Protein AF-Q0IUR4-F1 (afdb_monomer)

Solvent-accessible surface area (backbone atoms only — not comparable to full-atom values): 9833 Å² total; per-residue (Å²): 136,84,91,79,75,84,74,81,70,73,49,74,69,51,51,51,42,40,52,51,42,75,66,56,49,88,63,48,77,46,76,43,58,34,30,68,33,42,47,89,52,60,74,61,14,46,55,44,42,49,58,53,51,52,49,52,54,51,47,52,60,75,74,41,72,91,76,83,46,62,64,56,55,48,44,47,62,66,46,51,45,48,54,49,46,39,48,65,75,36,58,77,88,69,35,79,68,57,39,49,39,58,69,57,49,53,54,50,42,45,76,42,48,34,36,76,38,83,69,58,68,66,59,54,50,50,50,42,52,47,42,67,72,76,46,65,81,53,57,38,71,48,76,57,97,65,26,48,33,36,27,45,78,90,42,63,47,32,34,33,41,40,28,25,58,52,71,96,78,82,129

Sequence (171 aa):
MDESGVFDDPSPRDTVLGSIRDMRPAVFVQAVVNGAHGAPFFPTRFREALFFFSALFDMLGATTPEEGSHLRVVLERDVLRRAAVGVIAGEGAERVERPETYRRWQARNRRAGLRQAAVEGDVVEAVRRRVRRRHHEEFVIEEDAGWLLQGWKGRILYAHSAWVVAEDGAH

Radius of gyration: 18.96 Å; Cα contacts (8 Å, |Δi|>4): 218; chains: 1; bounding box: 63×34×55 Å

InterPro domains:
  IPR005202 Transcription factor GRAS [PF0351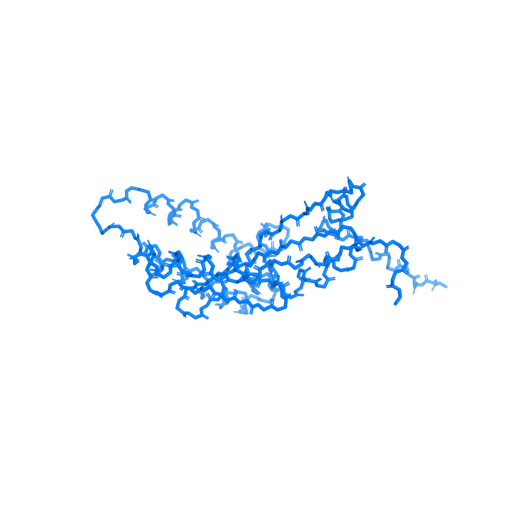4] (10-163)
  IPR005202 Transcription factor GRAS [PS50985] (1-164)
  IPR005202 Transcription factor GRAS [PTHR31636] (14-159)

pLDDT: mean 86.55, std 13.76, range [33.53, 97.44]

Mean predicted aligned error: 7.14 Å

Foldseek 3Di:
DDPDDPPPPQDPLLVVLLVVLVVQDPKDKDKFFAWPLLDQDQVRNLVGLCVLLVQVLVQLVVFPDPPDPPVSVCCVPVPSVVLSCLSNVDHDPSNPDRGHHVVVVVVSSVVSQKDWDADPVVVLVVVVVCCCVPHDNQWDFDDDPRWTFTGGNPDTGMIMTMIGGHPPDDD

Secondary structure (DSSP, 8-state):
--------PPPHHHHHHHHHHHT--S-EEEEEE--STT-SSHHHHHHHHHHHHHHHHHHHHHHS-SS--HHHHHIIIIIIHHHHHHHHH--GGG-------HHHHHHHHHHTTEEEEPPPHHHHHHHHHHHHHHS-TTEEEEEETTEEEEEETTEEEEEEEEEEEPPTT--

Structure (mmCIF, N/CA/C/O backbone):
data_AF-Q0IUR4-F1
#
_entry.id   AF-Q0IUR4-F1
#
loop_
_atom_site.group_PDB
_atom_site.id
_atom_site.type_symbol
_atom_site.label_atom_id
_atom_site.label_alt_id
_atom_site.label_comp_id
_atom_site.label_asym_id
_atom_site.label_entity_id
_atom_site.label_seq_id
_atom_site.pdbx_PDB_ins_code
_atom_site.Cartn_x
_atom_site.Cartn_y
_atom_site.Cartn_z
_atom_site.occupancy
_atom_site.B_iso_or_equiv
_atom_site.auth_seq_id
_atom_site.auth_comp_id
_atom_site.auth_asym_id
_atom_site.auth_atom_id
_atom_site.pdbx_PDB_model_num
ATOM 1 N N . MET A 1 1 ? 40.127 12.843 -17.353 1.00 37.72 1 MET A N 1
ATOM 2 C CA . MET A 1 1 ? 39.837 12.419 -15.965 1.00 37.72 1 MET A CA 1
ATOM 3 C C . MET A 1 1 ? 38.338 12.347 -15.948 1.00 37.72 1 MET A C 1
ATOM 5 O O . MET A 1 1 ? 37.684 13.369 -15.803 1.00 37.72 1 MET A O 1
ATOM 9 N N . ASP A 1 2 ? 37.832 11.184 -16.336 1.00 33.53 2 ASP A N 1
ATOM 10 C CA . ASP A 1 2 ? 36.478 11.064 -16.859 1.00 33.53 2 ASP A CA 1
ATOM 11 C C . ASP A 1 2 ? 35.564 10.643 -15.715 1.00 33.53 2 ASP A C 1
ATOM 13 O O . ASP A 1 2 ? 35.384 9.463 -15.428 1.00 33.53 2 ASP A O 1
ATOM 17 N N . GLU A 1 3 ? 35.014 11.642 -15.030 1.00 46.50 3 GLU A N 1
ATOM 18 C CA . GLU A 1 3 ? 33.843 11.478 -14.177 1.00 46.50 3 GLU A CA 1
ATOM 19 C C . GLU A 1 3 ? 32.594 11.378 -15.065 1.00 46.50 3 GLU A C 1
ATOM 21 O O . GLU A 1 3 ? 31.928 12.368 -15.347 1.00 46.50 3 GLU A O 1
ATOM 26 N N . SER A 1 4 ? 32.267 10.180 -15.546 1.00 48.19 4 SER A N 1
ATOM 27 C CA . SER A 1 4 ? 30.897 9.873 -15.983 1.00 48.19 4 SER A CA 1
ATOM 28 C C . SER A 1 4 ? 30.660 8.367 -15.965 1.00 48.19 4 SER A C 1
ATOM 30 O O . SER A 1 4 ? 30.890 7.644 -16.926 1.00 48.19 4 SER A O 1
ATOM 32 N N . GLY A 1 5 ? 30.212 7.889 -14.812 1.00 43.59 5 GLY A N 1
ATOM 33 C CA . GLY A 1 5 ? 29.879 6.488 -14.608 1.00 43.59 5 GLY A CA 1
ATOM 34 C C . GLY A 1 5 ? 29.239 6.276 -13.250 1.00 43.59 5 GLY A C 1
ATOM 35 O O . GLY A 1 5 ? 29.674 5.410 -12.500 1.00 43.59 5 GLY A O 1
ATOM 36 N N . VAL A 1 6 ? 28.236 7.088 -12.898 1.00 47.56 6 VAL A N 1
ATOM 37 C CA . VAL A 1 6 ? 27.288 6.662 -11.864 1.00 47.56 6 VAL A CA 1
ATOM 38 C C . VAL A 1 6 ? 26.521 5.507 -12.495 1.00 47.56 6 VAL A C 1
ATOM 40 O O . VAL A 1 6 ? 25.580 5.721 -13.256 1.00 47.56 6 VAL A O 1
ATOM 43 N N . PHE A 1 7 ? 27.000 4.285 -12.271 1.00 48.22 7 PHE A N 1
ATOM 44 C CA . PHE A 1 7 ? 26.200 3.095 -12.497 1.00 48.22 7 PHE A CA 1
ATOM 45 C C . PHE A 1 7 ? 24.966 3.253 -11.608 1.00 48.22 7 PHE A C 1
ATOM 47 O O . PHE A 1 7 ? 25.074 3.287 -10.382 1.00 48.22 7 PHE A O 1
ATOM 54 N N . ASP A 1 8 ? 23.812 3.472 -12.233 1.00 59.50 8 ASP A N 1
ATOM 55 C CA . ASP A 1 8 ? 22.516 3.503 -11.561 1.00 59.50 8 ASP A CA 1
ATOM 56 C C . ASP A 1 8 ? 22.181 2.048 -11.209 1.00 59.50 8 ASP A C 1
ATOM 58 O O . ASP A 1 8 ? 21.451 1.360 -11.925 1.00 59.50 8 ASP A O 1
ATOM 62 N N . ASP A 1 9 ? 22.859 1.528 -10.181 1.00 74.88 9 ASP A N 1
ATOM 63 C CA . ASP A 1 9 ? 22.673 0.155 -9.733 1.00 74.88 9 ASP A CA 1
ATOM 64 C C . ASP A 1 9 ? 21.186 -0.056 -9.415 1.00 74.88 9 ASP A C 1
ATOM 66 O O . ASP A 1 9 ? 20.574 0.764 -8.714 1.00 74.88 9 ASP A O 1
ATOM 70 N N . PRO A 1 10 ? 20.572 -1.143 -9.917 1.00 81.00 10 PRO A N 1
ATOM 71 C CA . PRO A 1 10 ? 19.159 -1.390 -9.700 1.00 81.00 10 PRO A CA 1
ATOM 72 C C . PRO A 1 10 ? 18.879 -1.448 -8.200 1.00 81.00 10 PRO A C 1
ATOM 74 O O . PRO A 1 10 ? 19.539 -2.168 -7.444 1.00 81.00 10 PRO A O 1
ATOM 77 N N . SER A 1 11 ? 17.875 -0.692 -7.746 1.00 89.62 11 SER A N 1
ATOM 78 C CA . SER A 1 11 ? 17.495 -0.738 -6.336 1.00 89.62 11 SER A CA 1
ATOM 79 C C . SER A 1 11 ? 17.018 -2.154 -5.976 1.00 89.62 11 SER A C 1
ATOM 81 O O . SER A 1 11 ? 16.515 -2.865 -6.849 1.00 89.62 11 SER A O 1
ATOM 83 N N . PRO A 1 12 ? 17.051 -2.578 -4.698 1.00 91.62 12 PRO A N 1
ATOM 84 C CA . PRO A 1 12 ? 16.584 -3.915 -4.317 1.00 91.62 12 PRO A CA 1
ATOM 85 C C . PRO A 1 12 ? 15.160 -4.240 -4.799 1.00 91.62 12 PRO A C 1
ATOM 87 O O . PRO A 1 12 ? 14.850 -5.385 -5.115 1.00 91.62 12 PRO A O 1
ATOM 90 N N . ARG A 1 13 ? 14.293 -3.223 -4.909 1.00 92.88 13 ARG A N 1
ATOM 91 C CA . ARG A 1 13 ? 12.943 -3.356 -5.479 1.00 92.88 13 ARG A CA 1
ATOM 92 C C . ARG A 1 13 ? 12.975 -3.677 -6.971 1.00 92.88 13 ARG A C 1
ATOM 94 O O . ARG A 1 13 ? 12.175 -4.488 -7.420 1.00 92.88 13 ARG A O 1
ATOM 101 N N . ASP A 1 14 ? 13.881 -3.056 -7.719 1.00 94.69 14 ASP A N 1
ATOM 102 C CA . ASP A 1 14 ? 14.038 -3.300 -9.155 1.00 94.69 14 ASP A CA 1
ATOM 103 C C . ASP A 1 14 ? 14.630 -4.689 -9.402 1.00 94.69 14 ASP A C 1
ATOM 105 O O . ASP A 1 14 ? 14.135 -5.408 -10.263 1.00 94.69 14 ASP A O 1
ATOM 109 N N . THR A 1 15 ? 15.588 -5.125 -8.578 1.00 95.62 15 THR A N 1
ATOM 110 C CA . THR A 1 15 ? 16.140 -6.490 -8.625 1.00 95.62 15 THR A CA 1
ATOM 111 C C . THR A 1 15 ? 15.070 -7.555 -8.373 1.00 95.62 15 THR A C 1
ATOM 113 O O . THR A 1 15 ? 14.997 -8.548 -9.100 1.00 95.62 15 THR A O 1
ATOM 116 N N . VAL A 1 16 ? 14.196 -7.347 -7.379 1.00 95.88 16 VAL A N 1
ATOM 117 C CA . VAL A 1 16 ? 13.071 -8.260 -7.107 1.00 95.88 16 VAL A CA 1
ATOM 118 C C . VAL A 1 16 ? 12.093 -8.294 -8.281 1.00 95.88 16 VAL A C 1
ATOM 120 O O . VAL A 1 16 ? 11.692 -9.376 -8.702 1.00 95.88 16 VAL A O 1
ATOM 123 N N . LEU A 1 17 ? 11.725 -7.140 -8.845 1.00 96.69 17 LEU A N 1
ATOM 124 C CA . LEU A 1 17 ? 10.817 -7.095 -9.995 1.00 96.69 17 LEU A CA 1
ATOM 125 C C . LEU A 1 17 ? 11.432 -7.720 -11.253 1.00 96.69 17 LEU A C 1
ATOM 127 O O . LEU A 1 17 ? 10.730 -8.427 -11.972 1.00 96.69 17 LEU A O 1
ATOM 131 N N . GLY A 1 18 ? 12.733 -7.525 -11.488 1.00 95.69 18 GLY A N 1
ATOM 132 C CA . GLY A 1 18 ? 13.474 -8.207 -12.550 1.00 95.69 18 GLY A CA 1
ATOM 133 C C . GLY A 1 18 ? 13.448 -9.724 -12.370 1.00 95.69 18 GLY A C 1
ATOM 134 O O . GLY A 1 18 ? 13.094 -10.445 -13.295 1.00 95.69 18 GLY A O 1
ATOM 135 N N . SER A 1 19 ? 13.678 -10.203 -11.144 1.00 96.94 19 SER A N 1
ATOM 136 C CA . SER A 1 19 ? 13.577 -11.634 -10.820 1.00 96.94 19 SER A CA 1
ATOM 137 C C . SER A 1 19 ? 12.162 -12.178 -11.060 1.00 96.94 19 SER A C 1
ATOM 139 O O . SER A 1 19 ? 11.996 -13.270 -11.596 1.00 96.94 19 SER A O 1
ATOM 141 N N . ILE A 1 20 ? 11.123 -11.412 -10.704 1.00 96.88 20 ILE A N 1
ATOM 142 C CA . ILE A 1 20 ? 9.721 -11.772 -10.973 1.00 96.88 20 ILE A CA 1
ATOM 143 C C . ILE A 1 20 ? 9.450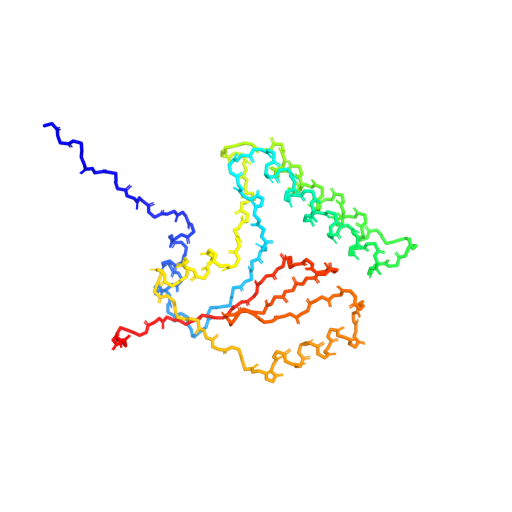 -11.869 -12.473 1.00 96.88 20 ILE A C 1
ATOM 145 O O . ILE A 1 20 ? 8.818 -12.830 -12.907 1.00 96.88 20 ILE A O 1
ATOM 149 N N . ARG A 1 21 ? 9.940 -10.913 -13.268 1.00 96.25 21 ARG A N 1
ATOM 150 C CA . ARG A 1 21 ? 9.846 -10.972 -14.730 1.00 96.25 21 ARG A CA 1
ATOM 151 C C . ARG A 1 21 ? 10.523 -12.236 -15.266 1.00 96.25 21 ARG A C 1
ATOM 153 O O . ARG A 1 21 ? 9.922 -12.945 -16.070 1.00 96.25 21 ARG A O 1
ATOM 160 N N . ASP A 1 22 ? 11.731 -12.537 -14.799 1.00 96.00 22 ASP A N 1
ATOM 161 C CA . ASP A 1 22 ? 12.539 -13.657 -15.292 1.00 96.00 22 ASP A CA 1
ATOM 162 C C . ASP A 1 22 ? 11.931 -15.027 -14.935 1.00 96.00 22 ASP A C 1
ATOM 164 O O . ASP A 1 22 ? 12.071 -15.980 -15.699 1.00 96.00 22 ASP A O 1
ATOM 168 N N . MET A 1 23 ? 11.166 -15.119 -13.839 1.00 96.69 23 MET A N 1
ATOM 169 C CA . MET A 1 23 ? 10.364 -16.308 -13.504 1.00 96.69 23 MET A CA 1
ATOM 170 C C . MET A 1 23 ? 9.193 -16.558 -14.471 1.00 96.69 23 MET A C 1
ATOM 172 O O . MET A 1 23 ? 8.636 -17.654 -14.471 1.00 96.69 23 MET A O 1
ATOM 176 N N . ARG A 1 24 ? 8.796 -15.560 -15.273 1.00 95.19 24 ARG A N 1
ATOM 177 C CA . ARG A 1 24 ? 7.669 -15.607 -16.224 1.00 95.19 24 ARG A CA 1
ATOM 178 C C . ARG A 1 24 ? 6.371 -16.185 -15.630 1.00 95.19 24 ARG A C 1
ATOM 180 O O . ARG A 1 24 ? 5.811 -17.132 -16.188 1.00 95.19 24 ARG A O 1
ATOM 187 N N . PRO A 1 25 ? 5.859 -15.633 -14.512 1.00 95.69 25 PRO A N 1
ATOM 188 C CA . PRO A 1 25 ? 4.593 -16.083 -13.950 1.00 95.69 25 PRO A CA 1
ATOM 189 C C . PRO A 1 25 ? 3.443 -15.815 -14.926 1.00 95.69 25 PRO A C 1
ATOM 191 O O . PRO A 1 25 ? 3.444 -14.807 -15.634 1.00 95.69 25 PRO A O 1
ATOM 194 N N . ALA A 1 26 ? 2.420 -16.675 -14.903 1.00 95.31 26 ALA A N 1
ATOM 195 C CA . ALA A 1 26 ? 1.194 -16.442 -15.667 1.00 95.31 26 ALA A CA 1
ATOM 196 C C . ALA A 1 26 ? 0.520 -15.121 -15.258 1.00 95.31 26 ALA A C 1
ATOM 198 O O . ALA A 1 26 ? 0.069 -14.371 -16.116 1.00 95.31 26 ALA A O 1
ATOM 199 N N . VAL A 1 27 ? 0.489 -14.831 -13.950 1.00 94.94 27 VAL A N 1
ATOM 200 C CA . VAL A 1 27 ? 0.052 -13.555 -13.370 1.00 94.94 27 VAL A CA 1
ATOM 201 C C . VAL A 1 27 ? 0.857 -13.281 -12.096 1.00 94.94 27 VAL A C 1
ATOM 203 O O . VAL A 1 27 ? 1.026 -14.164 -11.257 1.00 94.94 27 VAL A O 1
ATOM 206 N N . PHE A 1 28 ? 1.313 -12.044 -11.921 1.00 96.25 28 PHE A N 1
ATOM 207 C CA . PHE A 1 28 ? 1.867 -11.507 -10.682 1.00 96.25 28 PHE A CA 1
ATOM 208 C C . PHE A 1 28 ? 0.855 -10.548 -10.044 1.00 96.25 28 PHE A C 1
ATOM 210 O O . PHE A 1 28 ? 0.550 -9.495 -10.602 1.00 96.25 28 PHE A O 1
ATOM 217 N N . VAL A 1 29 ? 0.328 -10.906 -8.872 1.00 95.62 29 VAL A N 1
ATOM 218 C CA . VAL A 1 29 ? -0.573 -10.042 -8.097 1.00 95.62 29 VAL A CA 1
ATOM 219 C C . VAL A 1 29 ? 0.242 -9.267 -7.071 1.00 95.62 29 VAL A C 1
ATOM 221 O O . VAL A 1 29 ? 0.957 -9.855 -6.261 1.00 95.62 29 VAL A O 1
ATOM 224 N N . GLN A 1 30 ? 0.112 -7.945 -7.087 1.00 95.94 30 GLN A N 1
ATOM 225 C CA . GLN A 1 30 ? 0.832 -7.049 -6.199 1.00 95.94 30 GLN A CA 1
ATOM 226 C C . GLN A 1 30 ? -0.141 -6.305 -5.285 1.00 95.94 30 GLN A C 1
ATOM 228 O O . GLN A 1 30 ? -1.082 -5.670 -5.755 1.00 95.94 30 GLN A O 1
ATOM 233 N N . ALA A 1 31 ? 0.125 -6.338 -3.980 1.00 95.69 31 ALA A N 1
ATOM 234 C CA . ALA A 1 31 ? -0.531 -5.500 -2.984 1.00 95.69 31 ALA A CA 1
ATOM 235 C C . ALA A 1 31 ? 0.518 -4.595 -2.334 1.00 95.69 31 ALA A C 1
ATOM 237 O O . ALA A 1 31 ? 1.573 -5.069 -1.913 1.00 95.69 31 ALA A O 1
ATOM 238 N N . VAL A 1 32 ? 0.242 -3.295 -2.264 1.00 95.12 32 VAL A N 1
ATOM 239 C CA . VAL A 1 32 ? 1.171 -2.311 -1.698 1.00 95.12 32 VAL A CA 1
ATOM 240 C C . VAL A 1 32 ? 0.473 -1.425 -0.680 1.00 95.12 32 VAL A C 1
ATOM 242 O O . VAL A 1 32 ? -0.689 -1.054 -0.848 1.00 95.12 32 VAL A O 1
ATOM 245 N N . VAL A 1 33 ? 1.211 -1.044 0.363 1.00 93.75 33 VAL A N 1
ATOM 246 C CA . VAL A 1 33 ? 0.839 0.088 1.216 1.00 93.75 33 VAL A CA 1
ATOM 247 C C . VAL A 1 33 ? 0.988 1.358 0.388 1.00 93.75 33 VAL A C 1
ATOM 249 O O . VAL A 1 33 ? 2.078 1.666 -0.097 1.00 93.75 33 VAL A O 1
ATOM 252 N N . ASN A 1 34 ? -0.103 2.100 0.229 1.00 92.88 34 ASN A N 1
ATOM 253 C CA . ASN A 1 34 ? -0.099 3.365 -0.481 1.00 92.88 34 ASN A CA 1
ATOM 254 C C . ASN A 1 34 ? 0.229 4.503 0.491 1.00 92.88 34 ASN A C 1
ATOM 256 O O . ASN A 1 34 ? -0.606 4.918 1.293 1.00 92.88 34 ASN A O 1
ATOM 260 N N . GLY A 1 35 ? 1.446 5.037 0.406 1.00 86.12 35 GLY A N 1
ATOM 261 C CA . GLY A 1 35 ? 1.871 6.119 1.287 1.00 86.12 35 GLY A CA 1
ATOM 262 C C . GLY A 1 35 ? 3.025 6.938 0.728 1.00 86.12 35 GLY A C 1
ATOM 263 O O . GLY A 1 35 ? 3.894 6.423 0.031 1.00 86.12 35 GLY A O 1
ATOM 264 N N . ALA A 1 36 ? 3.039 8.230 1.061 1.00 79.81 36 ALA A N 1
ATOM 265 C CA . ALA A 1 36 ? 4.149 9.141 0.775 1.00 79.81 36 ALA A CA 1
ATOM 266 C C . ALA A 1 36 ? 5.104 9.317 1.975 1.00 79.81 36 ALA A C 1
ATOM 268 O O . ALA A 1 36 ? 6.093 10.044 1.885 1.00 79.81 36 ALA A O 1
ATOM 269 N N . HIS A 1 37 ? 4.868 8.610 3.085 1.00 76.56 37 HIS A N 1
ATOM 270 C CA . HIS A 1 37 ? 5.722 8.642 4.277 1.00 76.56 37 HIS A CA 1
ATOM 271 C C . HIS A 1 37 ? 7.047 7.862 4.122 1.00 76.56 37 HIS A C 1
ATOM 273 O O . HIS A 1 37 ? 7.792 7.698 5.081 1.00 76.56 37 HIS A O 1
ATOM 279 N N . GLY A 1 38 ? 7.406 7.447 2.903 1.00 73.81 38 GLY A N 1
ATOM 280 C CA . GLY A 1 38 ? 8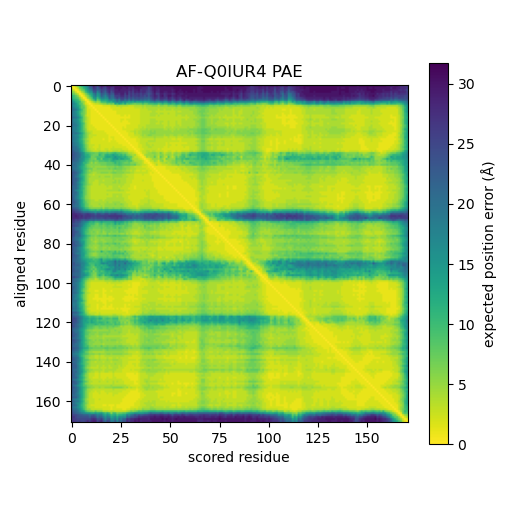.785 7.103 2.536 1.00 73.81 38 GLY A CA 1
ATOM 281 C C . GLY A 1 38 ? 9.683 8.319 2.242 1.00 73.81 38 GLY A C 1
ATOM 282 O O . GLY A 1 38 ? 10.858 8.133 1.920 1.00 73.81 38 GLY A O 1
ATOM 283 N N . ALA A 1 39 ? 9.151 9.548 2.312 1.00 78.94 39 ALA A N 1
ATOM 284 C CA . ALA A 1 39 ? 9.868 10.776 1.967 1.00 78.94 39 ALA A CA 1
ATOM 285 C C . ALA A 1 39 ? 11.146 11.002 2.810 1.00 78.94 39 ALA A C 1
ATOM 287 O O . ALA A 1 39 ? 11.166 10.709 4.012 1.00 78.94 39 ALA A O 1
ATOM 288 N N . PRO A 1 40 ? 12.214 11.569 2.211 1.00 79.19 40 PRO A N 1
ATOM 289 C CA . PRO A 1 40 ? 13.466 11.829 2.921 1.00 79.19 40 PRO A CA 1
ATOM 290 C C . PRO A 1 40 ? 13.316 12.936 3.974 1.00 79.19 40 PRO A C 1
ATOM 292 O O . PRO A 1 40 ? 13.932 12.861 5.032 1.00 79.19 40 PRO A O 1
ATOM 295 N N . PHE A 1 41 ? 12.457 13.927 3.724 1.00 84.19 41 PHE A N 1
ATOM 296 C CA . PHE A 1 41 ? 12.290 15.087 4.594 1.00 84.19 41 PHE A CA 1
ATOM 297 C C . PHE A 1 41 ? 11.338 14.799 5.766 1.00 84.19 41 PHE A C 1
ATOM 299 O O . PHE A 1 41 ? 10.182 14.418 5.550 1.00 84.19 41 PHE A O 1
ATOM 306 N N . PHE A 1 42 ? 11.817 14.998 7.001 1.00 86.12 42 PHE A N 1
ATOM 307 C CA . PHE A 1 42 ? 11.105 14.610 8.226 1.00 86.12 42 PHE A CA 1
ATOM 308 C C . PHE A 1 42 ? 9.716 15.257 8.370 1.00 86.12 42 PHE A C 1
ATOM 310 O O . PHE A 1 42 ? 8.764 14.502 8.539 1.00 86.12 42 PHE A O 1
ATOM 317 N N . PRO A 1 43 ? 9.520 16.587 8.239 1.00 89.69 43 PRO A N 1
ATOM 318 C CA . PRO A 1 43 ? 8.190 17.192 8.384 1.00 89.69 43 PRO A CA 1
ATOM 319 C C . PRO A 1 43 ? 7.131 16.607 7.442 1.00 89.69 43 PRO A C 1
ATOM 321 O O . PRO A 1 43 ? 6.014 16.309 7.865 1.00 89.69 43 PRO A O 1
ATOM 324 N N . THR A 1 44 ? 7.485 16.389 6.171 1.00 87.12 44 THR A N 1
ATOM 325 C CA . THR A 1 44 ? 6.591 15.748 5.198 1.00 87.12 44 THR A CA 1
ATOM 326 C C . THR A 1 44 ? 6.300 14.314 5.613 1.00 87.12 44 THR A C 1
ATOM 328 O O . THR A 1 44 ? 5.141 13.917 5.680 1.00 87.12 44 THR A O 1
ATOM 331 N N . ARG A 1 45 ? 7.341 13.544 5.946 1.00 87.38 45 ARG A N 1
ATOM 332 C CA . ARG A 1 45 ? 7.200 12.154 6.382 1.00 87.38 45 ARG A CA 1
ATOM 333 C C . ARG A 1 45 ? 6.318 12.024 7.622 1.00 87.38 45 ARG A C 1
ATOM 335 O O . ARG A 1 45 ? 5.395 11.219 7.605 1.00 87.38 45 ARG A O 1
ATOM 342 N N . PHE A 1 46 ? 6.575 12.820 8.657 1.00 89.62 46 PHE A N 1
ATOM 343 C CA . PHE A 1 46 ? 5.819 12.826 9.905 1.00 89.62 46 PHE A CA 1
ATOM 344 C C . PHE A 1 46 ? 4.342 13.119 9.652 1.00 89.62 46 PHE A C 1
ATOM 346 O O . PHE A 1 46 ? 3.484 12.370 10.110 1.00 89.62 46 PHE A O 1
ATOM 353 N N . ARG A 1 47 ? 4.041 14.157 8.862 1.00 91.44 47 ARG A N 1
ATOM 354 C CA . ARG A 1 47 ? 2.663 14.514 8.513 1.00 91.44 47 ARG A CA 1
ATOM 355 C C . ARG A 1 47 ? 1.947 13.380 7.776 1.00 91.44 47 ARG A C 1
ATOM 357 O O . ARG A 1 47 ? 0.829 13.024 8.136 1.00 91.44 47 ARG A O 1
ATOM 364 N N . GLU A 1 48 ? 2.581 12.800 6.759 1.00 91.06 48 GLU A N 1
ATOM 365 C CA . GLU A 1 48 ? 1.983 11.700 5.992 1.00 91.06 48 GLU A CA 1
ATOM 366 C C . GLU A 1 48 ? 1.829 10.420 6.831 1.00 91.06 48 GLU A C 1
ATOM 368 O O . GLU A 1 48 ? 0.838 9.706 6.678 1.00 91.06 48 GLU A O 1
ATOM 373 N N . ALA A 1 49 ? 2.775 10.135 7.731 1.00 91.19 49 ALA A N 1
ATOM 374 C CA . ALA A 1 49 ? 2.699 9.005 8.653 1.00 91.19 49 ALA A CA 1
ATOM 375 C C . ALA A 1 49 ? 1.554 9.199 9.652 1.00 91.19 49 ALA A C 1
ATOM 377 O O . ALA A 1 49 ? 0.739 8.297 9.816 1.00 91.19 49 ALA A O 1
ATOM 378 N N . LEU A 1 50 ? 1.445 10.388 10.256 1.00 92.19 50 LEU A N 1
ATOM 379 C CA . LEU A 1 50 ? 0.368 10.732 11.181 1.00 92.19 50 LEU A CA 1
ATOM 380 C C . LEU A 1 50 ? -0.995 10.477 10.537 1.00 92.19 50 LEU A C 1
ATOM 382 O O . LEU A 1 50 ? -1.783 9.713 11.078 1.00 92.19 50 LEU A O 1
ATOM 386 N N . PHE A 1 51 ? -1.247 11.023 9.345 1.00 92.88 51 PHE A N 1
ATOM 387 C CA . PHE A 1 51 ? -2.528 10.807 8.672 1.00 92.88 51 PHE A CA 1
ATOM 388 C C . PHE A 1 51 ? -2.789 9.344 8.299 1.00 92.88 51 PHE A C 1
ATOM 390 O O . PHE A 1 51 ? -3.930 8.891 8.379 1.00 92.88 51 PHE A O 1
ATOM 397 N N . PHE A 1 52 ? -1.758 8.610 7.879 1.00 93.56 52 PHE A N 1
ATOM 398 C CA . PHE A 1 52 ? -1.889 7.196 7.541 1.00 93.56 52 PHE A CA 1
ATOM 399 C C . PHE A 1 52 ? -2.240 6.351 8.772 1.00 93.56 52 PHE A C 1
ATOM 401 O O . PHE A 1 52 ? -3.223 5.612 8.751 1.00 93.56 52 PHE A O 1
ATOM 408 N N . PHE A 1 53 ? -1.486 6.493 9.864 1.00 93.44 53 PHE A N 1
ATOM 409 C CA . PHE A 1 53 ? -1.737 5.728 11.082 1.00 93.44 53 PHE A CA 1
ATOM 410 C C . PHE A 1 53 ? -3.030 6.166 11.767 1.00 93.44 53 PHE A C 1
ATOM 412 O O . PHE A 1 53 ? -3.793 5.298 12.171 1.00 93.44 53 PHE A O 1
ATOM 419 N N . SER A 1 54 ? -3.352 7.462 11.820 1.00 94.19 54 SER A N 1
ATOM 420 C CA . SER A 1 54 ? -4.641 7.927 12.348 1.00 94.19 54 SER A CA 1
ATOM 421 C C . SER A 1 54 ? -5.825 7.272 11.636 1.00 94.19 54 SER A C 1
ATOM 423 O O . SER A 1 54 ? -6.758 6.847 12.307 1.00 94.19 54 SER A O 1
ATOM 425 N N . ALA A 1 55 ? -5.773 7.116 10.308 1.00 95.56 55 ALA A N 1
ATOM 426 C CA . ALA A 1 55 ? -6.821 6.415 9.567 1.00 95.56 55 ALA A CA 1
ATOM 427 C C . ALA A 1 55 ? -6.912 4.922 9.932 1.00 95.56 55 ALA A C 1
ATOM 429 O O . ALA A 1 55 ? -8.014 4.392 10.028 1.00 95.56 55 ALA A O 1
ATOM 430 N N . LEU A 1 56 ? -5.784 4.243 10.177 1.00 94.56 56 LEU A N 1
ATOM 431 C CA . LEU A 1 56 ? -5.784 2.842 10.618 1.00 94.56 56 LEU A CA 1
ATOM 432 C C . LEU A 1 56 ? -6.322 2.672 12.045 1.00 94.56 56 LEU A C 1
ATOM 434 O O . LEU A 1 56 ? -7.093 1.750 12.292 1.00 94.56 56 LEU A O 1
ATOM 438 N N . PHE A 1 57 ? -5.947 3.554 12.974 1.00 93.50 57 PHE A N 1
ATOM 439 C CA . PHE A 1 57 ? -6.469 3.535 14.344 1.00 93.50 57 PHE A CA 1
ATOM 440 C C . PHE A 1 57 ? -7.972 3.848 14.381 1.00 93.50 57 PHE A C 1
ATOM 442 O O . PHE A 1 57 ? -8.719 3.161 15.073 1.00 93.50 57 PHE A O 1
ATOM 449 N N . ASP A 1 58 ? -8.429 4.835 13.605 1.00 94.94 58 ASP A N 1
ATOM 450 C CA . ASP A 1 58 ? -9.854 5.163 13.472 1.00 94.94 58 ASP A CA 1
ATOM 451 C C . ASP A 1 58 ? -10.646 4.005 12.839 1.00 94.94 58 ASP A C 1
ATOM 453 O O . ASP A 1 58 ? -11.691 3.623 13.364 1.00 94.94 58 ASP A O 1
ATOM 457 N N . MET A 1 59 ? -10.108 3.369 11.788 1.00 94.38 59 MET A N 1
ATOM 458 C CA . MET A 1 59 ? -10.686 2.157 11.194 1.00 94.38 59 MET A CA 1
ATOM 459 C C . MET A 1 59 ? -10.833 1.045 12.231 1.00 94.38 59 MET A C 1
ATOM 461 O O . MET A 1 59 ? -11.933 0.535 12.416 1.00 94.38 59 MET A O 1
ATOM 465 N N . LEU A 1 60 ? -9.755 0.681 12.936 1.00 91.88 60 LEU A N 1
ATOM 466 C CA . LEU A 1 60 ? -9.809 -0.372 13.954 1.00 91.88 60 LEU A CA 1
ATOM 467 C C . LEU A 1 60 ? -10.806 -0.039 15.066 1.00 91.88 60 LEU A C 1
ATOM 469 O O . LEU A 1 60 ? -11.481 -0.947 15.556 1.00 91.88 60 LEU A O 1
ATOM 473 N N . GLY A 1 61 ? -10.916 1.239 15.435 1.00 90.69 61 GLY A N 1
ATOM 474 C CA . GLY A 1 61 ? -11.903 1.724 16.391 1.00 90.69 61 GLY A CA 1
ATOM 475 C C . GLY A 1 61 ? -13.342 1.520 15.939 1.00 90.69 61 GLY A C 1
ATOM 476 O O . GLY A 1 61 ? -14.157 1.064 16.730 1.00 90.69 61 GLY A O 1
ATOM 477 N N . ALA A 1 62 ? -13.633 1.794 14.671 1.00 91.75 62 ALA A N 1
ATOM 478 C CA . ALA A 1 62 ? -14.975 1.676 14.112 1.00 91.75 62 ALA A CA 1
ATOM 479 C C . ALA A 1 62 ? -15.360 0.238 13.720 1.00 91.75 62 ALA A C 1
ATOM 481 O O . ALA A 1 62 ? -16.539 -0.105 13.683 1.00 91.75 62 ALA A O 1
ATOM 482 N N . THR A 1 63 ? -14.386 -0.615 13.388 1.00 90.19 63 THR A N 1
ATOM 483 C CA . THR A 1 63 ? -14.652 -1.963 12.854 1.00 90.19 63 THR A CA 1
ATOM 484 C C . THR A 1 63 ? -14.500 -3.080 13.877 1.00 90.19 63 THR A C 1
ATOM 486 O O . THR A 1 63 ? -14.779 -4.234 13.553 1.00 90.19 63 THR A O 1
ATOM 489 N N . THR A 1 64 ? -14.023 -2.776 15.084 1.00 86.44 64 THR A N 1
ATOM 490 C CA . THR A 1 64 ? -13.804 -3.777 16.133 1.00 86.44 64 THR A CA 1
ATOM 491 C C . THR A 1 64 ? -14.751 -3.528 17.304 1.00 86.44 64 THR A C 1
ATOM 493 O O . THR A 1 64 ? -14.878 -2.377 17.710 1.00 86.44 64 THR A O 1
ATOM 496 N N . PRO A 1 65 ? -15.380 -4.569 17.886 1.00 78.12 65 PRO A N 1
ATOM 497 C CA . PRO A 1 65 ? -16.241 -4.405 19.056 1.00 78.12 65 PRO A CA 1
ATOM 498 C C . PRO A 1 65 ? -15.526 -3.680 20.206 1.00 78.12 65 PRO A C 1
ATOM 500 O O . PRO A 1 65 ? -14.348 -3.944 20.468 1.00 78.12 65 PRO A O 1
ATOM 503 N N . GLU A 1 66 ? -16.244 -2.781 20.883 1.00 67.56 66 GLU A N 1
ATOM 504 C CA . GLU A 1 66 ? -15.709 -1.911 21.944 1.00 67.56 66 GLU A CA 1
ATOM 505 C C . GLU A 1 66 ? -15.265 -2.686 23.197 1.00 67.56 66 GLU A C 1
ATOM 507 O O . GLU A 1 66 ? -14.328 -2.275 23.881 1.00 67.56 66 GLU A O 1
ATOM 512 N N . GLU A 1 67 ? -15.869 -3.842 23.478 1.00 58.50 67 GLU A N 1
ATOM 513 C CA . GLU A 1 67 ? -15.603 -4.612 24.693 1.00 58.50 67 GLU A CA 1
ATOM 514 C C . GLU A 1 67 ? -14.640 -5.781 24.436 1.00 58.50 67 GLU A C 1
ATOM 516 O O . GLU A 1 67 ? -14.921 -6.714 23.686 1.00 58.50 67 GLU A O 1
ATOM 521 N N . GLY A 1 68 ? -13.479 -5.754 25.099 1.00 59.31 68 GLY A N 1
ATOM 522 C CA . GLY A 1 68 ? -12.657 -6.951 25.312 1.00 59.31 68 GLY A CA 1
ATOM 523 C C . GLY A 1 68 ? -11.893 -7.496 24.102 1.00 59.31 68 GLY A C 1
ATOM 524 O O . GLY A 1 68 ? -11.343 -8.596 24.189 1.00 59.31 68 GLY A O 1
ATOM 525 N N . SER A 1 69 ? -11.794 -6.761 22.989 1.00 74.62 69 SER A N 1
ATOM 526 C CA . SER A 1 69 ? -10.985 -7.203 21.846 1.00 74.62 69 SER A CA 1
ATOM 527 C C . SER A 1 69 ? -9.487 -7.119 22.157 1.00 74.62 69 SER A C 1
ATOM 529 O O . SER A 1 69 ? -8.796 -6.157 21.815 1.00 74.62 69 SER A O 1
ATOM 531 N N . HIS A 1 70 ? -8.954 -8.173 22.780 1.00 84.31 70 HIS A N 1
ATOM 532 C CA . HIS A 1 70 ? -7.513 -8.380 22.940 1.00 84.31 70 HIS A CA 1
ATOM 533 C C . HIS A 1 70 ? -6.785 -8.260 21.592 1.00 84.31 70 HIS A C 1
ATOM 535 O O . HIS A 1 70 ? -5.685 -7.717 21.518 1.00 84.31 70 HIS A O 1
ATOM 541 N N . LEU A 1 71 ? -7.444 -8.686 20.508 1.00 85.00 71 LEU A N 1
ATOM 542 C CA . LEU A 1 71 ? -6.930 -8.572 19.150 1.00 85.00 71 LEU A CA 1
ATOM 543 C C . LEU A 1 71 ? -6.690 -7.115 18.734 1.00 85.00 71 LEU A C 1
ATOM 545 O O . LEU A 1 71 ? -5.638 -6.826 18.171 1.00 85.00 71 LEU A O 1
ATOM 549 N N . ARG A 1 72 ? -7.611 -6.189 19.042 1.00 87.62 72 ARG A N 1
ATOM 550 C CA . ARG A 1 72 ? -7.424 -4.758 18.746 1.00 87.62 72 ARG A CA 1
ATOM 551 C C . ARG A 1 72 ? -6.187 -4.212 19.446 1.00 87.62 72 ARG A C 1
ATOM 553 O O . ARG A 1 72 ? -5.347 -3.598 18.799 1.00 87.62 72 ARG A O 1
ATOM 560 N N . VAL A 1 73 ? -6.050 -4.492 20.742 1.00 87.75 73 VAL A N 1
ATOM 561 C CA . VAL A 1 73 ? -4.905 -4.033 21.542 1.00 87.75 73 VAL A CA 1
ATOM 562 C C . VAL A 1 73 ? -3.594 -4.579 20.980 1.00 87.75 73 VAL A C 1
ATOM 564 O O . VAL A 1 73 ? -2.622 -3.836 20.866 1.00 87.75 73 VAL A O 1
ATOM 567 N N . VAL A 1 74 ? -3.558 -5.856 20.592 1.00 89.38 74 VAL A N 1
ATOM 568 C CA . VAL A 1 74 ? -2.374 -6.468 19.971 1.00 89.38 74 VAL A CA 1
ATOM 569 C C . VAL A 1 74 ? -2.057 -5.810 18.625 1.00 89.38 74 VAL A C 1
ATOM 571 O O . VAL A 1 74 ? -0.908 -5.442 18.389 1.00 89.38 74 VAL A O 1
ATOM 574 N N . LEU A 1 75 ? -3.049 -5.591 17.759 1.00 89.81 75 LEU A N 1
ATOM 575 C CA . LEU A 1 75 ? -2.841 -4.927 16.467 1.00 89.81 75 LEU A CA 1
ATOM 576 C C . LEU A 1 75 ? -2.322 -3.495 16.643 1.00 89.81 75 LEU A C 1
ATOM 578 O O . LEU A 1 75 ? -1.315 -3.115 16.045 1.00 89.81 75 LEU A O 1
ATOM 582 N N . GLU A 1 76 ? -2.958 -2.711 17.505 1.00 91.19 76 GLU A N 1
ATOM 583 C CA . GLU A 1 76 ? -2.567 -1.329 17.772 1.00 91.19 76 GLU A CA 1
ATOM 584 C C . GLU A 1 76 ? -1.165 -1.243 18.399 1.00 91.19 76 GLU A C 1
ATOM 586 O O . GLU A 1 76 ? -0.306 -0.496 17.921 1.00 91.19 76 GLU A O 1
ATOM 591 N N . ARG A 1 77 ? -0.894 -2.034 19.446 1.00 88.38 77 ARG A N 1
ATOM 592 C CA . ARG A 1 77 ? 0.353 -1.962 20.225 1.00 88.38 77 ARG A CA 1
ATOM 593 C C . ARG A 1 77 ? 1.537 -2.633 19.540 1.00 88.38 77 ARG A C 1
ATOM 595 O O . ARG A 1 77 ? 2.662 -2.130 19.644 1.00 88.38 77 ARG A O 1
ATOM 602 N N . ASP A 1 78 ? 1.323 -3.784 18.916 1.00 88.00 78 ASP A N 1
ATOM 603 C CA . ASP A 1 78 ? 2.414 -4.640 18.451 1.00 88.00 78 ASP A CA 1
ATOM 604 C C . ASP A 1 78 ? 2.634 -4.549 16.943 1.00 88.00 78 ASP A C 1
ATOM 606 O O . ASP A 1 78 ? 3.757 -4.787 16.502 1.00 88.00 78 ASP A O 1
ATOM 610 N N . VAL A 1 79 ? 1.634 -4.115 16.169 1.00 88.25 79 VAL A N 1
ATOM 611 C CA . VAL A 1 79 ? 1.771 -3.909 14.719 1.00 88.25 79 VAL A CA 1
ATOM 612 C C . VAL A 1 79 ? 1.846 -2.419 14.391 1.00 88.25 79 VAL A C 1
ATOM 614 O O . VAL A 1 79 ? 2.901 -1.933 13.978 1.00 88.25 79 VAL A O 1
ATOM 617 N N . LEU A 1 80 ? 0.768 -1.663 14.629 1.00 90.00 80 LEU A N 1
ATOM 618 C CA . LEU A 1 80 ? 0.667 -0.273 14.170 1.00 90.00 80 LEU A CA 1
ATOM 619 C C . LEU A 1 80 ? 1.658 0.653 14.870 1.00 90.00 80 LEU A C 1
ATOM 621 O O . LEU A 1 80 ? 2.362 1.409 14.206 1.00 90.00 80 LEU A O 1
ATOM 625 N N . ARG A 1 81 ? 1.776 0.567 16.200 1.00 87.94 81 ARG A N 1
ATOM 626 C CA . ARG A 1 81 ? 2.743 1.374 16.957 1.00 87.94 81 ARG A CA 1
ATOM 627 C C . ARG A 1 81 ? 4.177 1.110 16.503 1.00 87.94 81 ARG A C 1
ATOM 629 O O . ARG A 1 81 ? 4.947 2.056 16.373 1.00 87.94 81 ARG A O 1
ATOM 636 N N . ARG A 1 82 ? 4.554 -0.152 16.266 1.00 86.06 82 ARG A N 1
ATOM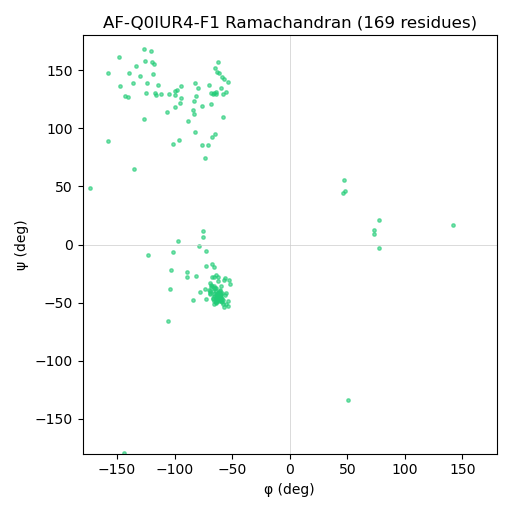 637 C CA . ARG A 1 82 ? 5.918 -0.493 15.824 1.00 86.06 82 ARG A CA 1
ATOM 638 C C . ARG A 1 82 ? 6.203 0.072 14.436 1.00 86.06 82 ARG A C 1
ATOM 640 O O . ARG A 1 82 ? 7.249 0.688 14.250 1.00 86.06 82 ARG A O 1
ATOM 647 N N . ALA A 1 83 ? 5.255 -0.061 13.508 1.00 87.06 83 ALA A N 1
ATOM 648 C CA . ALA A 1 83 ? 5.361 0.536 12.180 1.00 87.06 83 ALA A CA 1
ATOM 649 C C . ALA A 1 83 ? 5.461 2.073 12.250 1.00 87.06 83 ALA A C 1
ATOM 651 O O . ALA A 1 83 ? 6.343 2.662 11.628 1.00 87.06 83 ALA A O 1
ATOM 652 N N . ALA A 1 84 ? 4.623 2.724 13.064 1.00 88.00 84 ALA A N 1
ATOM 653 C CA . ALA A 1 84 ? 4.629 4.176 13.234 1.00 88.00 84 ALA A CA 1
ATOM 654 C C . ALA A 1 84 ? 5.950 4.695 13.810 1.00 88.00 84 ALA A C 1
ATOM 656 O O . ALA A 1 84 ? 6.543 5.619 13.255 1.00 88.00 84 ALA A O 1
ATOM 657 N N . VAL A 1 85 ? 6.449 4.068 14.880 1.00 86.31 85 VAL A N 1
ATOM 658 C CA . VAL A 1 85 ? 7.744 4.423 15.476 1.00 86.31 85 VAL A CA 1
ATOM 659 C C . VAL A 1 85 ? 8.876 4.198 14.476 1.00 86.31 85 VAL A C 1
ATOM 661 O O . VAL A 1 85 ? 9.720 5.073 14.335 1.00 86.31 85 VAL A O 1
ATOM 664 N N . GLY A 1 86 ? 8.872 3.091 13.728 1.00 84.19 86 GLY A N 1
ATOM 665 C CA . GLY A 1 86 ? 9.895 2.823 12.713 1.00 84.19 86 GLY A CA 1
ATOM 666 C C . GLY A 1 86 ? 9.949 3.883 11.607 1.00 84.19 86 GLY A C 1
ATOM 667 O O . GLY A 1 86 ? 11.032 4.285 11.188 1.00 84.19 86 GLY A O 1
ATOM 668 N N . VAL A 1 87 ? 8.794 4.387 11.165 1.00 82.62 87 VAL A N 1
ATOM 669 C CA . VAL A 1 87 ? 8.718 5.449 10.145 1.00 82.62 87 VAL A CA 1
ATOM 670 C C . VAL A 1 87 ? 9.121 6.820 10.703 1.00 82.62 87 VAL A C 1
ATOM 672 O O . VAL A 1 87 ? 9.750 7.611 9.993 1.00 82.62 87 VAL A O 1
ATOM 675 N N . ILE A 1 88 ? 8.738 7.127 11.946 1.00 81.56 88 ILE A N 1
ATOM 676 C CA . ILE A 1 88 ? 8.932 8.453 12.552 1.00 81.56 88 ILE A CA 1
ATOM 677 C C . ILE A 1 88 ? 10.334 8.604 13.149 1.00 81.56 88 ILE A C 1
ATOM 679 O O . ILE A 1 88 ? 10.985 9.613 12.899 1.00 81.56 88 ILE A O 1
ATOM 683 N N . ALA A 1 89 ? 10.784 7.624 13.931 1.00 81.00 89 ALA A N 1
ATOM 684 C CA . ALA A 1 89 ? 12.038 7.688 14.677 1.00 81.00 89 ALA A CA 1
ATOM 685 C C . ALA A 1 89 ? 13.246 7.173 13.880 1.00 81.00 89 ALA A C 1
ATOM 687 O O . ALA A 1 89 ? 14.372 7.546 14.192 1.00 81.00 89 ALA A O 1
ATOM 688 N N . GLY A 1 90 ? 13.026 6.321 12.872 1.00 77.19 90 GLY A N 1
ATOM 689 C CA . GLY A 1 90 ? 14.099 5.760 12.053 1.00 77.19 90 GLY A CA 1
ATOM 690 C C . GLY A 1 90 ? 14.601 6.729 10.980 1.00 77.19 90 GLY A C 1
ATOM 691 O O . GLY A 1 90 ? 13.818 7.309 10.219 1.00 77.19 90 GLY A O 1
ATOM 692 N N . GLU A 1 91 ? 15.922 6.833 10.852 1.00 70.81 91 GLU A N 1
ATOM 693 C CA . GLU A 1 91 ? 16.598 7.571 9.782 1.00 70.81 91 GLU A CA 1
ATOM 694 C C . GLU A 1 91 ? 17.492 6.646 8.950 1.00 70.81 91 GLU A C 1
ATOM 696 O O . GLU A 1 91 ? 17.908 5.576 9.392 1.00 70.81 91 GLU A O 1
ATOM 701 N N . GLY A 1 92 ? 17.788 7.046 7.709 1.00 70.31 92 GLY A N 1
ATOM 702 C CA . GLY A 1 92 ? 18.724 6.307 6.857 1.00 70.31 92 GLY A CA 1
ATOM 703 C C . GLY A 1 92 ? 18.415 4.804 6.771 1.00 70.31 92 GLY A C 1
ATOM 704 O O . GLY A 1 92 ? 17.267 4.409 6.555 1.00 70.31 92 GLY A O 1
ATOM 705 N N . ALA A 1 93 ? 19.443 3.964 6.911 1.00 67.06 93 ALA A N 1
ATOM 706 C CA . ALA A 1 93 ? 19.349 2.507 6.777 1.00 67.06 93 ALA A CA 1
ATOM 707 C C . ALA A 1 93 ? 18.490 1.819 7.857 1.00 67.06 93 ALA A C 1
ATOM 709 O O . ALA A 1 93 ? 18.007 0.716 7.619 1.00 67.06 93 ALA A O 1
ATOM 710 N N . GLU A 1 94 ? 18.237 2.469 8.996 1.00 66.00 94 GLU A N 1
ATOM 711 C CA . GLU A 1 94 ? 17.382 1.920 10.060 1.00 66.00 94 GLU A CA 1
ATOM 712 C C . GLU A 1 94 ? 15.894 1.940 9.678 1.00 66.00 94 GLU A C 1
ATOM 714 O O . GLU A 1 94 ? 15.077 1.202 10.233 1.00 66.00 94 GLU A O 1
ATOM 719 N N . ARG A 1 95 ? 15.522 2.759 8.684 1.00 70.75 95 ARG A N 1
ATOM 720 C CA . ARG A 1 95 ? 14.149 2.833 8.184 1.00 70.75 95 ARG A CA 1
ATOM 721 C C . ARG A 1 95 ? 13.858 1.718 7.181 1.00 70.75 95 ARG A C 1
ATOM 723 O O . ARG A 1 95 ? 14.105 1.877 5.980 1.00 70.75 95 ARG A O 1
ATOM 730 N N . VAL A 1 96 ? 13.250 0.648 7.689 1.00 69.69 96 VAL A N 1
ATOM 731 C CA . VAL A 1 96 ? 12.786 -0.516 6.914 1.00 69.69 96 VAL A CA 1
ATOM 732 C C . VAL A 1 96 ? 11.537 -0.186 6.085 1.00 69.69 96 VAL A C 1
ATOM 734 O O . VAL A 1 96 ? 11.495 -0.454 4.885 1.00 69.69 96 VAL A O 1
ATOM 737 N N . GLU A 1 97 ? 10.537 0.463 6.689 1.00 69.75 97 GLU A N 1
ATOM 738 C CA . GLU A 1 97 ? 9.275 0.793 6.017 1.00 69.75 97 GLU A CA 1
ATOM 739 C C . GLU A 1 97 ? 9.392 2.087 5.203 1.00 69.75 97 GLU A C 1
ATOM 741 O O . GLU A 1 97 ? 9.552 3.189 5.736 1.00 69.75 97 GLU A O 1
ATOM 746 N N . ARG A 1 98 ? 9.325 1.958 3.874 1.00 81.00 98 ARG A N 1
ATOM 747 C CA . ARG A 1 98 ? 9.430 3.083 2.928 1.00 81.00 98 ARG A CA 1
ATOM 748 C C . ARG A 1 98 ? 8.372 2.984 1.836 1.00 81.00 98 ARG A C 1
ATOM 750 O O . ARG A 1 98 ? 8.736 2.748 0.676 1.00 81.00 98 ARG A O 1
ATOM 757 N N . PRO A 1 99 ? 7.081 3.097 2.171 1.00 83.88 99 PRO A N 1
ATOM 758 C CA . PRO A 1 99 ? 6.049 2.967 1.165 1.00 83.88 99 PRO A CA 1
ATOM 759 C C . PRO A 1 99 ? 6.192 4.049 0.101 1.00 83.88 99 PRO A C 1
ATOM 761 O O . PRO A 1 99 ? 6.670 5.164 0.337 1.00 83.88 99 PRO A O 1
ATOM 764 N N . GLU A 1 100 ? 5.809 3.649 -1.099 1.00 90.38 100 GLU A N 1
ATOM 765 C CA . GLU A 1 100 ? 5.701 4.494 -2.271 1.00 90.38 100 GLU A CA 1
ATOM 766 C C . GLU A 1 100 ? 4.241 4.480 -2.713 1.00 90.38 100 GLU A C 1
ATOM 768 O O . GLU A 1 100 ? 3.505 3.527 -2.452 1.00 90.38 100 GLU A O 1
ATOM 773 N N . THR A 1 101 ? 3.814 5.528 -3.407 1.00 94.12 101 THR A N 1
ATOM 774 C CA . THR A 1 101 ? 2.467 5.558 -3.972 1.00 94.12 101 THR A CA 1
ATOM 775 C C . THR A 1 101 ? 2.306 4.473 -5.036 1.00 94.12 101 THR A C 1
ATOM 777 O O . THR A 1 101 ? 3.264 4.127 -5.734 1.00 94.12 101 THR A O 1
ATOM 780 N N . TYR A 1 102 ? 1.084 3.976 -5.230 1.00 95.56 102 TYR A N 1
ATOM 781 C CA . TYR A 1 102 ? 0.807 2.997 -6.293 1.00 95.56 102 TYR A CA 1
ATOM 782 C C . TYR A 1 102 ? 1.211 3.512 -7.684 1.00 95.56 102 TYR A C 1
ATOM 784 O O . TYR A 1 102 ? 1.638 2.737 -8.527 1.00 95.56 102 TYR A O 1
ATOM 792 N N . ARG A 1 103 ? 1.189 4.834 -7.916 1.00 95.25 103 ARG A N 1
ATOM 793 C CA . ARG A 1 103 ? 1.677 5.451 -9.163 1.00 95.25 103 ARG A CA 1
ATOM 794 C C . ARG A 1 103 ? 3.187 5.288 -9.368 1.00 95.25 103 ARG A C 1
ATOM 796 O O . ARG A 1 103 ? 3.634 5.111 -10.499 1.00 95.25 103 ARG A O 1
ATOM 803 N N . ARG A 1 104 ? 3.987 5.323 -8.296 1.00 95.19 104 ARG A N 1
ATOM 804 C CA . ARG A 1 104 ? 5.425 5.013 -8.380 1.00 95.19 104 ARG A CA 1
ATOM 805 C C . ARG A 1 104 ? 5.645 3.532 -8.665 1.00 95.19 104 ARG A C 1
ATOM 807 O O . ARG A 1 104 ? 6.444 3.211 -9.542 1.00 95.19 104 ARG A O 1
ATOM 814 N N . TRP A 1 105 ? 4.883 2.657 -8.010 1.00 96.06 105 TRP A N 1
ATOM 815 C CA . TRP A 1 105 ? 4.889 1.223 -8.308 1.00 96.06 105 TRP A CA 1
ATOM 816 C C . TRP A 1 105 ? 4.458 0.921 -9.745 1.00 96.06 105 TRP A C 1
ATOM 818 O O . TRP A 1 105 ? 5.117 0.134 -10.412 1.00 96.06 105 TRP A O 1
ATOM 828 N N . GLN A 1 106 ? 3.451 1.622 -10.269 1.00 96.31 106 GLN A N 1
ATOM 829 C CA . GLN A 1 106 ? 3.013 1.526 -11.662 1.00 96.31 106 GLN A CA 1
ATOM 830 C C . GLN A 1 106 ? 4.173 1.784 -12.626 1.00 96.31 106 GLN A C 1
ATOM 832 O O . GLN A 1 106 ? 4.424 0.989 -13.530 1.00 96.31 106 GLN A O 1
ATOM 837 N N . ALA A 1 107 ? 4.900 2.889 -12.428 1.00 95.75 107 ALA A N 1
ATOM 838 C CA . ALA A 1 107 ? 6.061 3.216 -13.247 1.00 95.75 107 ALA A CA 1
ATOM 839 C C . ALA A 1 107 ? 7.185 2.181 -13.083 1.00 95.75 107 ALA A C 1
ATOM 841 O O . ALA A 1 107 ? 7.818 1.805 -14.066 1.00 95.75 107 ALA A O 1
ATOM 842 N N . ARG A 1 108 ? 7.418 1.699 -11.858 1.00 95.94 108 ARG A N 1
ATOM 843 C CA . ARG A 1 108 ? 8.465 0.718 -11.552 1.00 95.94 108 ARG A CA 1
ATOM 844 C C . ARG A 1 108 ? 8.204 -0.637 -12.215 1.00 95.94 108 ARG A C 1
ATOM 846 O O . ARG A 1 108 ? 9.083 -1.144 -12.898 1.00 95.94 108 ARG A O 1
ATOM 853 N N . ASN A 1 109 ? 6.989 -1.170 -12.097 1.00 96.62 109 ASN A N 1
ATOM 854 C CA . ASN A 1 109 ? 6.599 -2.428 -12.737 1.00 96.62 109 ASN A CA 1
ATOM 855 C C . ASN A 1 109 ? 6.724 -2.346 -14.263 1.00 96.62 109 ASN A C 1
ATOM 857 O O . ASN A 1 109 ? 7.282 -3.247 -14.881 1.00 96.62 109 ASN A O 1
ATOM 861 N N . ARG A 1 110 ? 6.288 -1.232 -14.869 1.00 95.75 110 ARG A N 1
ATOM 862 C CA . ARG A 1 110 ? 6.442 -1.012 -16.316 1.00 95.75 110 ARG A CA 1
ATOM 863 C C . ARG A 1 110 ? 7.908 -1.000 -16.748 1.00 95.75 110 ARG A C 1
ATOM 865 O O . ARG A 1 110 ? 8.251 -1.658 -17.723 1.00 95.75 110 ARG A O 1
ATOM 872 N N . ARG A 1 111 ? 8.783 -0.300 -16.014 1.00 95.38 111 ARG A N 1
ATOM 873 C CA . ARG A 1 111 ? 10.235 -0.306 -16.289 1.00 95.38 111 ARG A CA 1
ATOM 874 C C . ARG A 1 111 ? 10.854 -1.692 -16.128 1.00 95.38 111 ARG A C 1
ATOM 876 O O . ARG A 1 111 ? 11.781 -2.020 -16.855 1.00 95.38 111 ARG A O 1
ATOM 883 N N . ALA A 1 112 ? 10.319 -2.508 -15.224 1.00 95.56 112 ALA A N 1
ATOM 884 C CA . ALA A 1 112 ? 10.731 -3.894 -15.048 1.00 95.56 112 ALA A CA 1
ATOM 885 C C . ALA A 1 112 ? 10.201 -4.842 -16.144 1.00 95.56 112 ALA A C 1
ATOM 887 O O . ALA A 1 112 ? 10.381 -6.047 -16.022 1.00 95.56 112 ALA A O 1
ATOM 888 N N . GLY A 1 113 ? 9.550 -4.345 -17.204 1.00 95.81 113 GLY A N 1
ATOM 889 C CA . GLY A 1 113 ? 9.028 -5.177 -18.295 1.00 95.81 113 GLY A CA 1
ATOM 890 C C . GLY A 1 113 ? 7.723 -5.902 -17.957 1.00 95.81 113 GLY A C 1
ATOM 891 O O . GLY A 1 113 ? 7.388 -6.903 -18.588 1.00 95.81 113 GLY A O 1
ATOM 892 N N . LEU A 1 114 ? 6.979 -5.422 -16.957 1.00 96.69 114 LEU A N 1
ATOM 893 C CA . LEU A 1 114 ? 5.662 -5.949 -16.614 1.00 96.69 114 LEU A CA 1
ATOM 894 C C . LEU A 1 114 ? 4.565 -5.084 -17.239 1.00 96.69 114 LEU A C 1
ATOM 896 O O . LEU A 1 114 ? 4.552 -3.856 -17.113 1.00 96.69 114 LEU A O 1
ATOM 900 N N . ARG A 1 115 ? 3.590 -5.738 -17.866 1.00 96.12 115 ARG A N 1
ATOM 901 C CA . ARG A 1 115 ? 2.365 -5.118 -18.368 1.00 96.12 115 ARG A CA 1
ATOM 902 C C . ARG A 1 115 ? 1.237 -5.373 -17.382 1.00 96.12 115 ARG A C 1
ATOM 904 O O . ARG A 1 115 ? 1.024 -6.501 -16.950 1.00 96.12 115 ARG A O 1
ATOM 911 N N . GLN A 1 116 ? 0.496 -4.329 -17.034 1.00 95.25 116 GLN A N 1
ATOM 912 C CA . GLN A 1 116 ? -0.644 -4.473 -16.136 1.00 95.25 116 GLN A CA 1
ATOM 913 C C . GLN A 1 116 ? -1.729 -5.319 -16.809 1.00 95.25 116 GLN A C 1
ATOM 915 O O . GLN A 1 116 ? -2.088 -5.084 -17.967 1.00 95.25 116 GLN A O 1
ATOM 920 N N . ALA A 1 117 ? -2.223 -6.316 -16.086 1.00 93.19 117 ALA A N 1
ATOM 921 C CA . ALA A 1 117 ? -3.385 -7.089 -16.476 1.00 93.19 117 ALA A CA 1
ATOM 922 C C . ALA A 1 117 ? -4.647 -6.325 -16.072 1.00 93.19 117 ALA A C 1
ATOM 924 O O . ALA A 1 117 ? -4.709 -5.750 -14.983 1.00 93.19 117 ALA A O 1
ATOM 925 N N . ALA A 1 118 ? -5.651 -6.320 -16.947 1.00 83.94 118 ALA A N 1
ATOM 926 C CA . ALA A 1 118 ? -6.958 -5.799 -16.586 1.00 83.94 118 ALA A CA 1
ATOM 927 C C . ALA A 1 118 ? -7.577 -6.715 -15.524 1.00 83.94 118 ALA A C 1
ATOM 929 O O . ALA A 1 118 ? -7.620 -7.932 -15.699 1.00 83.94 118 ALA A O 1
ATOM 930 N N . VAL A 1 119 ? -8.049 -6.126 -14.428 1.00 78.69 119 VAL A N 1
ATOM 931 C CA . VAL A 1 119 ? -9.006 -6.804 -13.555 1.00 78.69 119 VAL A CA 1
ATOM 932 C C . VAL A 1 119 ? -10.369 -6.619 -14.206 1.00 78.69 119 VAL A C 1
ATOM 934 O O . VAL A 1 119 ? -10.725 -5.498 -14.566 1.00 78.69 119 VAL A O 1
ATOM 937 N N . GLU A 1 120 ? -11.107 -7.706 -14.412 1.00 80.44 120 GLU A N 1
ATOM 938 C CA . GLU A 1 120 ? -12.426 -7.630 -15.036 1.00 80.44 120 GLU A CA 1
ATOM 939 C C . GLU A 1 120 ? -13.359 -6.737 -14.195 1.00 80.44 120 GLU A C 1
ATOM 941 O O . GLU A 1 120 ? -13.383 -6.801 -12.961 1.00 80.44 120 GLU A O 1
ATOM 946 N N . GLY A 1 121 ? -14.095 -5.837 -14.856 1.00 81.31 121 GLY A N 1
ATOM 947 C CA . GLY A 1 121 ? -14.887 -4.814 -14.164 1.00 81.31 121 GLY A CA 1
ATOM 948 C C . GLY A 1 121 ? -16.016 -5.393 -13.302 1.00 81.31 121 GLY A C 1
ATOM 949 O O . GLY A 1 121 ? -16.412 -4.797 -12.299 1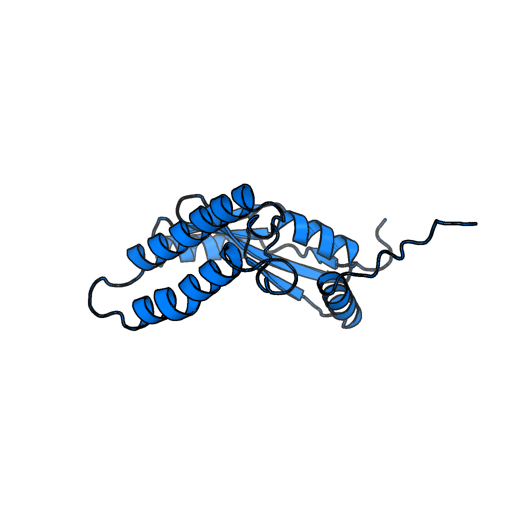.00 81.31 121 GLY A O 1
ATOM 950 N N . ASP A 1 122 ? -16.507 -6.581 -13.644 1.00 86.81 122 ASP A N 1
ATOM 951 C CA . ASP A 1 122 ? -17.481 -7.334 -12.857 1.00 86.81 122 ASP A CA 1
ATOM 952 C C . ASP A 1 122 ? -16.890 -7.844 -11.531 1.00 86.81 122 ASP A C 1
ATOM 954 O O . ASP A 1 122 ? -17.572 -7.787 -10.504 1.00 86.81 122 ASP A O 1
ATOM 958 N N . VAL A 1 123 ? -15.615 -8.251 -11.513 1.00 85.62 123 VAL A N 1
ATOM 959 C CA . VAL A 1 123 ? -14.875 -8.610 -10.295 1.00 85.62 123 VAL A CA 1
ATOM 960 C C . VAL A 1 123 ? -14.744 -7.392 -9.387 1.00 85.62 123 VAL A C 1
ATOM 962 O O . VAL A 1 123 ? -15.046 -7.481 -8.193 1.00 85.62 123 VAL A O 1
ATOM 965 N N . VAL A 1 124 ? -14.359 -6.237 -9.937 1.00 87.00 124 VAL A N 1
ATOM 966 C CA . VAL A 1 124 ? -14.257 -4.984 -9.168 1.00 87.00 124 VAL A CA 1
ATOM 967 C C . VAL A 1 124 ? -15.610 -4.615 -8.558 1.00 87.00 124 VAL A C 1
ATOM 969 O O . VAL A 1 124 ? -15.698 -4.317 -7.363 1.00 87.00 124 VAL A O 1
ATOM 972 N N . GLU A 1 125 ? -16.689 -4.694 -9.337 1.00 90.94 125 GLU A N 1
ATOM 973 C CA . GLU A 1 125 ? -18.029 -4.372 -8.849 1.00 90.94 125 GLU A CA 1
ATOM 974 C C . GLU A 1 125 ? -18.541 -5.395 -7.822 1.00 90.94 125 GLU A C 1
ATOM 976 O O . GLU A 1 125 ? -19.205 -5.031 -6.845 1.00 90.94 125 GLU A O 1
ATOM 981 N N . ALA A 1 126 ? -18.194 -6.674 -7.973 1.00 92.19 126 ALA A N 1
ATOM 982 C CA . ALA A 1 126 ? -18.487 -7.699 -6.978 1.00 92.19 126 ALA A CA 1
ATOM 983 C C . ALA A 1 126 ? -17.774 -7.416 -5.646 1.00 92.19 126 ALA A C 1
ATOM 985 O O . ALA A 1 126 ? -18.398 -7.528 -4.583 1.00 92.19 126 ALA A O 1
ATOM 986 N N . VAL A 1 127 ? -16.505 -6.991 -5.685 1.00 91.69 127 VAL A N 1
ATOM 987 C CA . VAL A 1 127 ? -15.750 -6.581 -4.491 1.00 91.69 127 VAL A CA 1
ATOM 988 C C . VAL A 1 127 ? -16.387 -5.349 -3.851 1.00 91.69 127 VAL A C 1
ATOM 990 O O . VAL A 1 127 ? -16.699 -5.391 -2.659 1.00 91.69 127 VAL A O 1
ATOM 993 N N . ARG A 1 128 ? -16.680 -4.294 -4.625 1.00 93.12 128 ARG A N 1
ATOM 994 C CA . ARG A 1 128 ? -17.375 -3.090 -4.126 1.00 93.12 128 ARG A CA 1
ATOM 995 C C . ARG A 1 128 ? -18.685 -3.444 -3.432 1.00 93.12 128 ARG A C 1
ATOM 997 O O . ARG A 1 128 ? -18.937 -3.013 -2.307 1.00 93.12 128 ARG A O 1
ATOM 1004 N N . ARG A 1 129 ? -19.512 -4.276 -4.068 1.00 94.56 129 ARG A N 1
ATOM 1005 C CA . ARG A 1 129 ? -20.795 -4.729 -3.515 1.00 94.56 129 ARG A CA 1
ATOM 1006 C C . ARG A 1 129 ? -20.614 -5.526 -2.228 1.00 94.56 129 ARG A C 1
ATOM 1008 O O . ARG A 1 129 ? -21.390 -5.344 -1.292 1.00 94.56 129 ARG A O 1
ATOM 1015 N N . ARG A 1 130 ? -19.617 -6.412 -2.169 1.00 94.62 130 ARG A N 1
ATOM 1016 C CA . ARG A 1 130 ? -19.308 -7.190 -0.964 1.00 94.62 130 ARG A CA 1
ATOM 1017 C C . ARG A 1 130 ? -18.894 -6.276 0.183 1.00 94.62 130 ARG A C 1
ATOM 1019 O O . ARG A 1 130 ? -19.397 -6.470 1.286 1.00 94.62 130 ARG A O 1
ATOM 1026 N N . VAL A 1 131 ? -18.044 -5.284 -0.085 1.00 94.00 131 VAL A N 1
ATOM 1027 C CA . VAL A 1 131 ? -17.587 -4.330 0.931 1.00 94.00 131 VAL A CA 1
ATOM 1028 C C . VAL A 1 131 ? -18.740 -3.501 1.470 1.00 94.00 131 VAL A C 1
ATOM 1030 O O . VAL A 1 131 ? -18.981 -3.536 2.672 1.00 94.00 131 VAL A O 1
ATOM 1033 N N . ARG A 1 132 ? -19.553 -2.910 0.590 1.00 93.06 132 ARG A N 1
ATOM 1034 C CA . ARG A 1 132 ? -20.753 -2.153 0.988 1.00 93.06 132 ARG A CA 1
ATOM 1035 C C . ARG A 1 132 ? -21.757 -2.966 1.812 1.00 93.06 132 ARG A C 1
ATOM 1037 O O . ARG A 1 132 ? -22.490 -2.399 2.606 1.00 93.06 132 ARG A O 1
ATOM 1044 N N . ARG A 1 133 ? -21.843 -4.285 1.595 1.00 95.25 133 ARG A N 1
ATOM 1045 C CA . ARG A 1 133 ? -22.818 -5.152 2.284 1.00 95.25 133 ARG A CA 1
ATOM 1046 C C . ARG A 1 133 ? -22.322 -5.735 3.603 1.00 95.25 133 ARG A C 1
ATOM 1048 O O . ARG A 1 133 ? -23.153 -6.131 4.411 1.00 95.25 133 ARG A O 1
ATOM 1055 N N . ARG A 1 134 ? -21.011 -5.923 3.768 1.00 93.31 134 ARG A N 1
ATOM 1056 C CA . ARG A 1 134 ? -20.443 -6.726 4.870 1.00 93.31 134 ARG A CA 1
ATOM 1057 C C . ARG A 1 134 ? -19.444 -5.980 5.744 1.00 93.31 134 ARG A C 1
ATOM 1059 O O . ARG A 1 134 ? -19.016 -6.535 6.751 1.00 93.31 134 ARG A O 1
ATOM 1066 N N . HIS A 1 135 ? -19.045 -4.779 5.353 1.00 93.31 135 HIS A N 1
ATOM 1067 C CA . HIS A 1 135 ? -18.059 -3.983 6.067 1.00 93.31 135 HIS A CA 1
ATOM 1068 C C . HIS A 1 135 ? -18.619 -2.594 6.372 1.00 93.31 135 HIS A C 1
ATOM 1070 O O . HIS A 1 135 ? -19.678 -2.215 5.877 1.00 93.31 135 HIS A O 1
ATOM 1076 N N . HIS A 1 136 ? -17.912 -1.867 7.233 1.00 95.12 136 HIS A N 1
ATOM 1077 C CA . HIS A 1 136 ? -18.275 -0.516 7.642 1.00 95.12 136 HIS A CA 1
ATOM 1078 C C . HIS A 1 136 ? -18.390 0.426 6.427 1.00 95.12 136 HIS A C 1
ATOM 1080 O O . HIS A 1 136 ? -17.608 0.324 5.482 1.00 95.12 136 HIS A O 1
ATOM 1086 N N . GLU A 1 137 ? -19.352 1.347 6.446 1.00 94.75 137 GLU A N 1
ATOM 1087 C CA . GLU A 1 137 ? -19.688 2.206 5.295 1.00 94.75 137 GLU A CA 1
ATOM 1088 C C . GLU A 1 137 ? -18.545 3.128 4.846 1.00 94.75 137 GLU A C 1
ATOM 1090 O O . GLU A 1 137 ? -18.421 3.445 3.668 1.00 94.75 137 GLU A O 1
ATOM 1095 N N . GLU A 1 138 ? -17.667 3.485 5.781 1.00 96.75 138 GLU A N 1
ATOM 1096 C CA . GLU A 1 138 ? -16.481 4.318 5.548 1.00 96.75 138 GLU A CA 1
ATOM 1097 C C . GLU A 1 138 ? -15.338 3.613 4.797 1.00 96.75 138 GLU A C 1
ATOM 1099 O O . GLU A 1 138 ? -14.332 4.250 4.461 1.00 96.75 138 GLU A O 1
ATOM 1104 N N . PHE A 1 139 ? -15.453 2.306 4.527 1.00 96.81 139 PHE A N 1
ATOM 1105 C CA . PHE A 1 139 ? -14.516 1.634 3.631 1.00 96.81 139 PHE A CA 1
ATOM 1106 C C . PHE A 1 139 ? -14.696 2.124 2.195 1.00 96.81 139 PHE A C 1
ATOM 1108 O O . PHE A 1 139 ? -15.783 2.084 1.619 1.00 96.81 139 PHE A O 1
ATOM 1115 N N . VAL A 1 140 ? -13.581 2.497 1.577 1.00 94.69 140 VAL A N 1
ATOM 1116 C CA . VAL A 1 140 ? -13.530 2.965 0.192 1.00 94.69 140 VAL A CA 1
ATOM 1117 C C . VAL A 1 140 ? -12.954 1.863 -0.688 1.00 94.69 140 VAL A C 1
ATOM 1119 O O . VAL A 1 140 ? -11.896 1.318 -0.376 1.00 94.69 140 VAL A O 1
ATOM 1122 N N . ILE A 1 141 ? -13.642 1.550 -1.789 1.00 94.75 141 ILE A N 1
ATOM 1123 C CA . ILE A 1 141 ? -13.131 0.697 -2.868 1.00 94.75 141 ILE A CA 1
ATOM 1124 C C . ILE A 1 141 ? -13.271 1.444 -4.190 1.00 94.75 141 ILE A C 1
ATOM 1126 O O . ILE A 1 141 ? -14.371 1.589 -4.732 1.00 94.75 141 ILE A O 1
ATOM 1130 N N . GLU A 1 142 ? -12.142 1.883 -4.722 1.00 92.56 142 GLU A N 1
ATOM 1131 C CA . GLU A 1 142 ? -12.048 2.663 -5.952 1.00 92.56 142 GLU A CA 1
ATOM 1132 C C . GLU A 1 142 ? -11.199 1.945 -6.995 1.00 92.56 142 GLU A C 1
ATOM 1134 O O . GLU A 1 142 ? -10.528 0.955 -6.708 1.00 92.56 142 GLU A O 1
ATOM 1139 N N . GLU A 1 143 ? -11.268 2.428 -8.229 1.00 92.88 143 GLU A N 1
ATOM 1140 C CA . GLU A 1 143 ? -10.388 1.980 -9.300 1.00 92.88 143 GLU A CA 1
ATOM 1141 C C . GLU A 1 143 ? -9.682 3.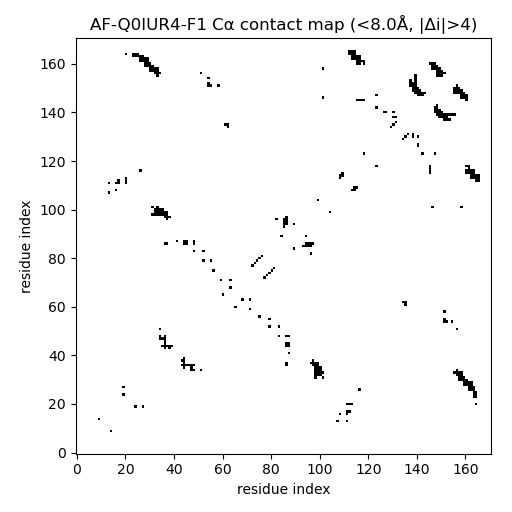195 -9.903 1.00 92.88 143 GLU A C 1
ATOM 1143 O O . GLU A 1 143 ? -10.339 4.180 -10.232 1.00 92.88 143 GLU A O 1
ATOM 1148 N N . ASP A 1 144 ? -8.357 3.127 -10.040 1.00 92.56 144 ASP A N 1
ATOM 1149 C CA . ASP A 1 144 ? -7.572 4.131 -10.768 1.00 92.56 144 ASP A CA 1
ATOM 1150 C C . ASP A 1 144 ? -6.471 3.455 -11.580 1.00 92.56 144 ASP A C 1
ATOM 1152 O O . ASP A 1 144 ? -5.666 2.698 -11.038 1.00 92.56 144 ASP A O 1
ATOM 1156 N N . ALA A 1 145 ? -6.412 3.745 -12.881 1.00 91.12 145 ALA A N 1
ATOM 1157 C CA . ALA A 1 145 ? -5.394 3.225 -13.795 1.00 91.12 145 ALA A CA 1
ATOM 1158 C C . ALA A 1 145 ? -5.151 1.702 -13.651 1.00 91.12 145 ALA A C 1
ATOM 1160 O O . ALA A 1 145 ? -4.004 1.257 -13.577 1.00 91.12 145 ALA A O 1
ATOM 1161 N N . GLY A 1 146 ? -6.228 0.912 -13.549 1.00 91.12 146 GLY A N 1
ATOM 1162 C CA . GLY A 1 146 ? -6.181 -0.549 -13.389 1.00 91.12 146 GLY A CA 1
ATOM 1163 C C . GLY A 1 146 ? -5.746 -1.047 -12.003 1.00 91.12 146 GLY A C 1
ATOM 1164 O O . GLY A 1 146 ? -5.474 -2.237 -11.839 1.00 91.12 146 GLY A O 1
ATOM 1165 N N . TRP A 1 147 ? -5.621 -0.161 -11.012 1.00 94.75 147 TRP A N 1
ATOM 1166 C CA . TRP A 1 147 ? -5.441 -0.533 -9.609 1.00 94.75 147 TRP A CA 1
ATOM 1167 C C . TRP A 1 147 ? -6.780 -0.566 -8.895 1.00 94.75 147 TRP A C 1
ATOM 1169 O O . TRP A 1 147 ? -7.556 0.380 -8.997 1.00 94.75 147 TRP A O 1
ATOM 1179 N N . LEU A 1 148 ? -6.992 -1.599 -8.087 1.00 94.94 148 LEU A N 1
ATOM 1180 C CA . LEU A 1 148 ? -8.041 -1.624 -7.080 1.00 94.94 148 LEU A CA 1
ATOM 1181 C C . LEU A 1 148 ? -7.517 -0.923 -5.824 1.00 94.94 148 LEU A C 1
ATOM 1183 O O . LEU A 1 148 ? -6.557 -1.379 -5.201 1.00 94.94 148 LEU A O 1
ATOM 1187 N N . LEU A 1 149 ? -8.128 0.197 -5.464 1.00 95.44 149 LEU A N 1
ATOM 1188 C CA . LEU A 1 149 ? -7.724 1.029 -4.340 1.00 95.44 149 LEU A CA 1
ATOM 1189 C C . LEU A 1 149 ? -8.617 0.748 -3.136 1.00 95.44 149 LEU A C 1
ATOM 1191 O O . LEU A 1 149 ? -9.839 0.811 -3.246 1.00 95.44 149 LEU A O 1
ATOM 1195 N N . GLN A 1 150 ? -8.006 0.475 -1.986 1.00 96.00 150 GLN A N 1
ATOM 1196 C CA . GLN A 1 150 ? -8.699 0.279 -0.717 1.00 96.00 150 GLN A CA 1
ATOM 1197 C C . GLN A 1 150 ? -8.381 1.432 0.235 1.00 96.00 150 GLN A C 1
ATOM 1199 O O . GLN A 1 150 ? -7.214 1.759 0.475 1.00 96.00 150 GLN A O 1
ATOM 1204 N N . GLY A 1 151 ? -9.417 2.027 0.819 1.00 96.56 151 GLY A N 1
ATOM 1205 C CA . GLY A 1 151 ? -9.290 3.182 1.697 1.00 96.56 151 GLY A CA 1
ATOM 1206 C C . GLY A 1 151 ? -10.270 3.221 2.864 1.00 96.56 151 GLY A C 1
ATOM 1207 O O . GLY A 1 151 ? -11.091 2.323 3.048 1.00 96.56 151 GLY A O 1
ATOM 1208 N N . TRP A 1 152 ? -10.151 4.289 3.647 1.00 97.44 152 TRP A N 1
ATOM 1209 C CA . TRP A 1 152 ? -10.969 4.598 4.817 1.00 97.44 152 TRP A CA 1
ATOM 1210 C C . TRP A 1 152 ? -11.224 6.106 4.893 1.00 97.44 152 TRP A C 1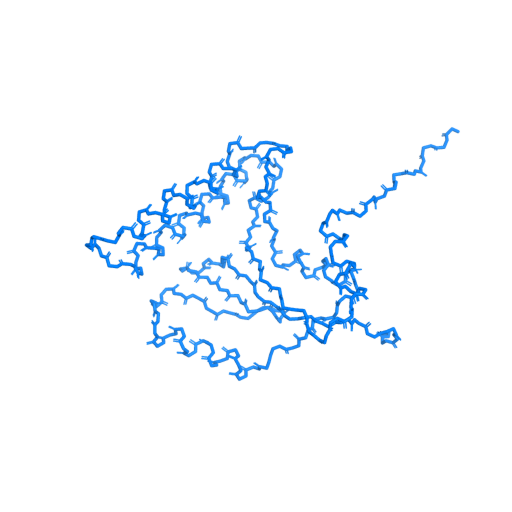
ATOM 1212 O O . TRP A 1 152 ? -10.261 6.874 4.814 1.00 97.44 152 TRP A O 1
ATOM 1222 N N . LYS A 1 153 ? -12.488 6.537 5.021 1.00 95.38 153 LYS A N 1
ATOM 1223 C CA . LYS A 1 153 ? -12.883 7.962 5.107 1.00 95.38 153 LYS A CA 1
ATOM 1224 C C . LYS A 1 153 ? -12.226 8.835 4.024 1.00 95.38 153 LYS A C 1
ATOM 1226 O O . LYS A 1 153 ? -11.627 9.874 4.299 1.00 95.38 153 LYS A O 1
ATOM 1231 N N . GLY A 1 154 ? -12.248 8.356 2.779 1.00 92.75 154 GLY A N 1
ATOM 1232 C CA . GLY A 1 154 ? -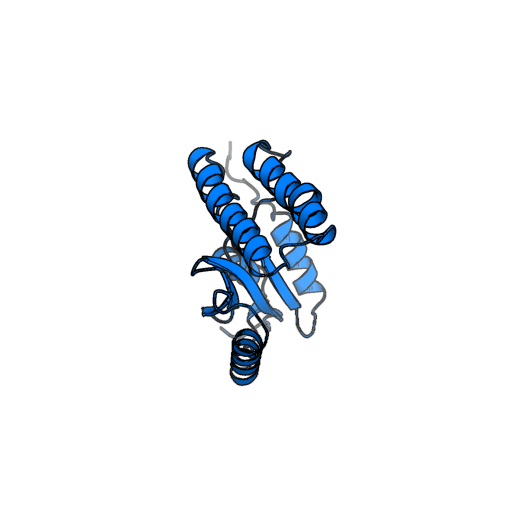11.659 9.042 1.620 1.00 92.75 154 GLY A CA 1
ATOM 1233 C C . GLY A 1 154 ? -10.130 8.955 1.489 1.00 92.75 154 GLY A C 1
ATOM 1234 O O . GLY A 1 154 ? -9.576 9.435 0.503 1.00 92.75 154 GLY A O 1
ATOM 1235 N N . ARG A 1 155 ? -9.413 8.329 2.433 1.00 94.06 155 ARG A N 1
ATOM 1236 C CA . ARG A 1 155 ? -7.964 8.097 2.318 1.00 94.06 155 ARG A CA 1
ATOM 1237 C C . ARG A 1 155 ? -7.672 6.711 1.761 1.00 94.06 155 ARG A C 1
ATOM 1239 O O . ARG A 1 155 ? -8.002 5.715 2.391 1.00 94.06 155 ARG A O 1
ATOM 1246 N N . ILE A 1 156 ? -6.955 6.643 0.641 1.00 96.00 156 ILE A N 1
ATOM 1247 C CA . ILE A 1 156 ? -6.464 5.380 0.074 1.00 96.00 156 ILE A CA 1
ATOM 1248 C C . ILE A 1 156 ? -5.255 4.871 0.868 1.00 96.00 156 ILE A C 1
ATOM 1250 O O . ILE A 1 156 ? -4.222 5.541 0.928 1.00 96.00 156 ILE A O 1
ATOM 1254 N N . LEU A 1 157 ? -5.386 3.678 1.449 1.00 95.81 157 LEU A N 1
ATOM 1255 C CA . LEU A 1 157 ? -4.404 3.047 2.337 1.00 95.81 157 LEU A CA 1
ATOM 1256 C C . LEU A 1 157 ? -3.619 1.936 1.640 1.00 95.81 157 LEU A C 1
ATOM 1258 O O . LEU A 1 157 ? -2.415 1.803 1.852 1.00 95.81 157 LEU A O 1
ATOM 1262 N N . TYR A 1 158 ? -4.289 1.165 0.787 1.00 96.56 158 TYR A N 1
ATOM 1263 C CA . TYR A 1 158 ? -3.700 0.048 0.058 1.00 96.56 158 TYR A CA 1
ATOM 1264 C C . TYR A 1 158 ? -4.099 0.108 -1.410 1.00 96.56 158 TYR A C 1
ATOM 1266 O O . TYR A 1 158 ? -5.138 0.665 -1.771 1.00 96.56 158 TYR A O 1
ATOM 1274 N N . ALA A 1 159 ? -3.257 -0.462 -2.260 1.00 96.44 159 ALA A N 1
ATOM 1275 C CA . ALA A 1 159 ? -3.533 -0.589 -3.679 1.00 96.44 159 ALA A CA 1
ATOM 1276 C C . ALA A 1 159 ? -3.147 -1.987 -4.158 1.00 96.44 159 ALA A C 1
ATOM 1278 O O . ALA A 1 159 ? -2.103 -2.520 -3.774 1.00 96.44 159 ALA A O 1
ATOM 1279 N N . HIS A 1 160 ? -3.991 -2.559 -5.010 1.00 95.62 160 HIS A N 1
ATOM 1280 C CA . HIS A 1 160 ? -3.836 -3.902 -5.548 1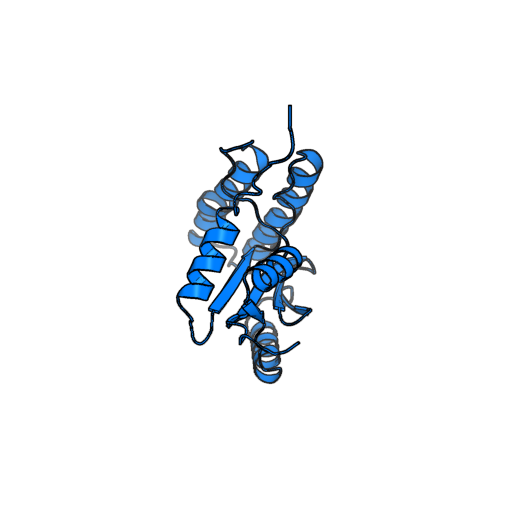.00 95.62 160 HIS A CA 1
ATOM 1281 C C . HIS A 1 160 ? -3.841 -3.861 -7.075 1.00 95.62 160 HIS A C 1
ATOM 1283 O O . HIS A 1 160 ? -4.631 -3.136 -7.678 1.00 95.62 160 HIS A O 1
ATOM 1289 N N . SER A 1 161 ? -2.969 -4.634 -7.707 1.00 95.56 161 SER A N 1
ATOM 1290 C CA . SER A 1 161 ? -2.903 -4.757 -9.164 1.00 95.56 161 SER A CA 1
ATOM 1291 C C . SER A 1 161 ? -2.449 -6.151 -9.578 1.00 95.56 161 SER A C 1
ATOM 1293 O O . SER A 1 161 ? -1.880 -6.902 -8.785 1.00 95.56 161 SER A O 1
ATOM 1295 N N . ALA A 1 162 ? -2.712 -6.495 -10.834 1.00 95.81 162 ALA A N 1
ATOM 1296 C CA . ALA A 1 162 ? -2.232 -7.713 -11.463 1.00 95.81 162 ALA A CA 1
ATOM 1297 C C . ALA A 1 162 ? -1.349 -7.361 -12.664 1.00 95.81 162 ALA A C 1
ATOM 1299 O O . ALA A 1 162 ? -1.571 -6.358 -13.344 1.00 95.81 162 ALA A O 1
ATOM 1300 N N . TRP A 1 163 ? -0.346 -8.191 -12.918 1.00 96.62 163 TRP A N 1
ATOM 1301 C CA . TRP A 1 163 ? 0.687 -7.962 -13.918 1.00 96.62 163 TRP A CA 1
ATOM 1302 C C . TRP A 1 163 ? 1.014 -9.249 -14.657 1.00 96.62 163 TRP A C 1
ATOM 1304 O O . TRP A 1 163 ? 0.987 -10.331 -14.078 1.00 96.62 163 TRP A O 1
ATOM 1314 N N . VAL A 1 164 ? 1.376 -9.121 -15.923 1.00 96.81 164 VAL A N 1
ATOM 1315 C CA . VAL A 1 164 ? 1.939 -10.193 -16.746 1.00 96.81 164 VAL A CA 1
ATOM 1316 C C . VAL A 1 164 ? 3.263 -9.722 -17.328 1.00 96.81 164 VAL A C 1
ATOM 1318 O O . VAL A 1 164 ? 3.510 -8.516 -17.423 1.00 96.81 164 VAL A O 1
ATOM 1321 N N . VAL A 1 165 ? 4.128 -10.652 -17.720 1.00 96.06 165 VAL A N 1
ATOM 1322 C CA . VAL A 1 165 ? 5.342 -10.289 -18.460 1.00 96.06 165 VAL A CA 1
ATOM 1323 C C . VAL A 1 165 ? 4.927 -9.677 -19.797 1.00 96.06 165 VAL A C 1
ATOM 1325 O O . VAL A 1 165 ? 4.063 -10.220 -20.487 1.00 96.06 165 VAL A O 1
ATOM 1328 N N . ALA A 1 166 ? 5.479 -8.510 -20.133 1.00 90.25 166 ALA A N 1
ATOM 1329 C CA . ALA A 1 166 ? 5.261 -7.919 -21.445 1.00 90.25 166 ALA A CA 1
ATOM 1330 C C . ALA A 1 166 ? 5.870 -8.847 -22.505 1.00 90.25 166 ALA A C 1
ATOM 1332 O O . ALA A 1 166 ? 6.997 -9.308 -22.347 1.00 90.25 166 ALA A O 1
ATOM 1333 N N . GLU A 1 167 ? 5.118 -9.159 -23.558 1.00 81.44 167 GLU A N 1
ATOM 1334 C CA . GLU A 1 167 ? 5.685 -9.890 -24.688 1.00 81.44 167 GLU A CA 1
ATOM 1335 C C . GLU A 1 167 ? 6.657 -8.973 -25.432 1.00 81.44 167 GLU A C 1
ATOM 1337 O O . GLU A 1 167 ? 6.369 -7.789 -25.638 1.00 81.44 167 GLU A O 1
ATOM 1342 N N . ASP A 1 168 ? 7.809 -9.513 -25.821 1.00 59.44 168 ASP A N 1
ATOM 1343 C CA . ASP A 1 168 ? 8.781 -8.801 -26.643 1.00 59.44 168 ASP A CA 1
ATOM 1344 C C . ASP A 1 168 ? 8.153 -8.536 -28.026 1.00 59.44 168 ASP A C 1
ATOM 1346 O O . ASP A 1 168 ? 8.175 -9.411 -28.890 1.00 59.44 168 ASP A O 1
ATOM 1350 N N . GLY A 1 169 ? 7.550 -7.356 -28.247 1.00 51.94 169 GLY A N 1
ATOM 1351 C CA . GLY A 1 169 ? 7.184 -6.919 -29.605 1.00 51.94 169 GLY A CA 1
ATOM 1352 C C . GLY A 1 169 ? 5.873 -6.162 -29.850 1.00 51.94 169 GLY A C 1
ATOM 1353 O O . GLY A 1 169 ? 5.487 -6.055 -31.010 1.00 51.94 169 GLY A O 1
ATOM 1354 N N . ALA A 1 170 ? 5.192 -5.595 -28.853 1.00 39.28 170 ALA A N 1
ATOM 1355 C CA . ALA A 1 170 ? 4.119 -4.627 -29.131 1.00 39.28 170 ALA A CA 1
ATOM 1356 C C . ALA A 1 170 ? 4.628 -3.193 -28.915 1.00 39.28 170 ALA A C 1
ATOM 1358 O O . ALA A 1 170 ? 4.540 -2.655 -27.810 1.00 39.28 170 ALA A O 1
ATOM 1359 N N . HIS A 1 171 ? 5.228 -2.638 -29.974 1.00 37.84 171 HIS A N 1
ATOM 1360 C CA . HIS A 1 171 ? 5.512 -1.208 -30.122 1.00 37.84 171 HIS A CA 1
ATOM 1361 C C . HIS A 1 171 ? 4.226 -0.378 -30.174 1.00 37.84 171 HIS A C 1
ATOM 1363 O O . HIS A 1 171 ? 3.234 -0.868 -30.761 1.00 37.84 171 HIS A O 1
#

Nearest PDB structures (foldseek):
  6kpb-assembly1_C-2  TM=9.422E-01  e=7.648E-12  Arabidopsis thaliana
  6kpd-assembly1_C-2  TM=9.438E-01  e=1.392E-10  Arabidopsis thaliana
  5b3g-assembly1_B  TM=8.752E-01  e=7.519E-09  Arabidopsis thaliana
  5b3h-assembly2_D  TM=8.344E-01  e=2.519E-08  Arabidopsis thaliana
  5hyz-assembly1_A-2  TM=9.062E-01  e=7.897E-07  Oryza sativa Japonica Group

Organism: Oryza sativa subsp. japonica (NCBI:txid39947)